Protein AF-A0A6B3CLB0-F1 (afdb_monomer_lite)

pLDDT: mean 95.97, std 2.05, range [86.12, 98.19]

Radius of gyration: 18.57 Å; chains: 1; bounding box: 40×28×48 Å

Structure (mmCIF, N/CA/C/O backbone):
data_AF-A0A6B3CLB0-F1
#
_entry.id   AF-A0A6B3CLB0-F1
#
loop_
_atom_site.group_PDB
_atom_site.id
_atom_site.type_symbol
_atom_site.label_atom_id
_atom_site.label_alt_id
_atom_site.label_comp_id
_atom_site.label_asym_id
_atom_site.label_entity_id
_atom_site.label_seq_id
_atom_site.pdbx_PDB_ins_code
_atom_site.Cartn_x
_atom_site.Cartn_y
_atom_site.Cartn_z
_atom_site.occupancy
_atom_site.B_iso_or_equiv
_atom_site.auth_seq_id
_atom_site.auth_comp_id
_atom_site.auth_asym_id
_atom_site.auth_atom_id
_atom_site.pdbx_PDB_model_num
ATOM 1 N N . ASN A 1 1 ? 1.582 14.694 11.820 1.00 87.69 1 ASN A N 1
ATOM 2 C CA . ASN A 1 1 ? 2.341 13.788 12.710 1.00 87.69 1 ASN A CA 1
ATOM 3 C C . ASN A 1 1 ? 1.543 13.634 14.001 1.00 87.69 1 ASN A C 1
ATOM 5 O O . ASN A 1 1 ? 1.466 14.599 14.743 1.00 87.69 1 ASN A O 1
ATOM 9 N N . HIS A 1 2 ? 0.868 12.497 14.212 1.00 91.69 2 HIS A N 1
ATOM 10 C CA . HIS A 1 2 ? -0.134 12.333 15.284 1.00 91.69 2 HIS A CA 1
ATOM 11 C C . HIS A 1 2 ? 0.360 11.561 16.522 1.00 91.69 2 HIS A C 1
ATOM 13 O O . HIS A 1 2 ? -0.367 11.507 17.507 1.00 91.69 2 HIS A O 1
ATOM 19 N N . ALA A 1 3 ? 1.554 10.950 16.486 1.00 95.31 3 ALA A N 1
ATOM 20 C CA . ALA A 1 3 ? 2.116 10.159 17.596 1.00 95.31 3 ALA A CA 1
ATOM 21 C C . ALA A 1 3 ? 1.131 9.144 18.237 1.00 95.31 3 ALA A C 1
ATOM 23 O O . ALA A 1 3 ? 1.116 8.956 19.460 1.00 95.31 3 ALA A O 1
ATOM 24 N N . PHE A 1 4 ? 0.277 8.532 17.405 1.00 96.00 4 PHE A N 1
ATOM 25 C CA . PHE A 1 4 ? -0.859 7.716 17.841 1.00 96.00 4 PHE A CA 1
ATOM 26 C C . PHE A 1 4 ? -0.468 6.273 18.187 1.00 96.00 4 PHE A C 1
ATOM 28 O O . PHE A 1 4 ? -0.872 5.775 19.231 1.00 96.00 4 PHE A O 1
ATOM 35 N N . VAL A 1 5 ? 0.349 5.616 17.358 1.00 96.50 5 VAL A N 1
ATOM 36 C CA . VAL A 1 5 ? 0.898 4.279 17.647 1.00 96.50 5 VAL A CA 1
ATOM 37 C C . VAL A 1 5 ? 2.130 4.432 18.539 1.00 96.50 5 VAL A C 1
ATOM 39 O O . VAL A 1 5 ? 3.026 5.213 18.215 1.00 96.50 5 VAL A O 1
ATOM 42 N N . ARG A 1 6 ? 2.172 3.714 19.665 1.00 95.75 6 ARG A N 1
ATOM 43 C CA . ARG A 1 6 ? 3.237 3.791 20.679 1.00 95.75 6 ARG A CA 1
ATOM 44 C C . ARG A 1 6 ? 3.661 2.389 21.136 1.00 95.75 6 ARG A C 1
ATOM 46 O O . ARG A 1 6 ? 2.875 1.450 21.008 1.00 95.75 6 ARG A O 1
ATOM 53 N N . PRO A 1 7 ? 4.867 2.216 21.711 1.00 96.62 7 PRO A N 1
ATOM 54 C CA . PRO A 1 7 ? 5.200 0.981 22.416 1.00 96.62 7 PRO A CA 1
ATOM 55 C C . PRO A 1 7 ? 4.136 0.682 23.482 1.00 96.62 7 PRO A C 1
ATOM 57 O O . PRO A 1 7 ? 3.854 1.531 24.324 1.00 96.62 7 PRO A O 1
ATOM 60 N N . GLY A 1 8 ? 3.515 -0.495 23.404 1.00 95.62 8 GLY A N 1
ATOM 61 C CA . GLY A 1 8 ? 2.395 -0.884 24.269 1.00 95.62 8 GLY A CA 1
ATOM 62 C C . GLY A 1 8 ? 0.993 -0.672 23.679 1.00 95.62 8 GLY A C 1
ATOM 63 O O . GLY A 1 8 ? 0.029 -1.094 24.308 1.00 95.62 8 GLY A O 1
ATOM 64 N N . GLY A 1 9 ? 0.852 -0.081 22.483 1.00 95.94 9 GLY A N 1
ATOM 65 C CA . GLY A 1 9 ? -0.426 -0.013 21.764 1.00 95.94 9 GLY A CA 1
ATOM 66 C C . GLY A 1 9 ? -0.731 1.357 21.156 1.00 95.94 9 GLY A C 1
ATOM 67 O O . GLY A 1 9 ? 0.052 1.900 20.375 1.00 95.94 9 GLY A O 1
ATOM 68 N N . LEU A 1 10 ? -1.905 1.900 21.475 1.00 96.12 10 LEU A N 1
ATOM 69 C CA . LEU A 1 10 ? -2.393 3.180 20.957 1.00 96.12 10 LEU A CA 1
ATOM 70 C C . LEU A 1 10 ? -2.412 4.242 22.061 1.00 96.12 10 LEU A C 1
ATOM 72 O O . LEU A 1 10 ? -2.593 3.933 23.235 1.00 96.12 10 LEU A O 1
ATOM 76 N N . ALA A 1 11 ? -2.228 5.505 21.682 1.00 97.12 11 ALA A N 1
ATOM 77 C CA . ALA A 1 11 ? -2.197 6.632 22.613 1.00 97.12 11 ALA A CA 1
ATOM 78 C C . ALA A 1 11 ? -3.565 6.941 23.246 1.00 97.12 11 ALA A C 1
ATOM 80 O O . ALA A 1 11 ? -3.617 7.469 24.353 1.00 97.12 11 ALA A O 1
ATOM 81 N N . GLN A 1 12 ? -4.648 6.670 22.519 1.00 96.00 12 GLN A N 1
ATOM 82 C CA . GLN A 1 12 ? -6.033 6.905 22.927 1.00 96.00 12 GLN A CA 1
ATOM 83 C C . GLN A 1 12 ? -6.970 6.041 22.075 1.00 96.00 12 GLN A C 1
ATOM 85 O O . GLN A 1 12 ? -6.563 5.534 21.027 1.00 96.00 12 GLN A O 1
ATOM 90 N N . ASP A 1 13 ? -8.215 5.899 22.517 1.00 96.56 13 ASP A N 1
ATOM 91 C CA . ASP A 1 13 ? -9.257 5.212 21.754 1.00 96.56 13 ASP A CA 1
ATOM 92 C C . ASP A 1 13 ? -9.805 6.091 20.611 1.00 96.56 13 ASP A C 1
ATOM 94 O O . ASP A 1 13 ?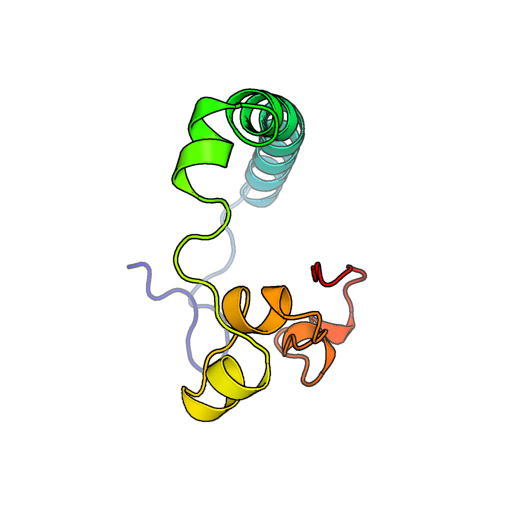 -9.534 7.295 20.525 1.00 96.56 13 ASP A O 1
ATOM 98 N N . LEU A 1 14 ? -10.578 5.484 19.714 1.00 95.62 14 LEU A N 1
ATOM 99 C CA . LEU A 1 14 ? -11.307 6.185 18.668 1.00 95.62 14 LEU A CA 1
ATOM 100 C C . LEU A 1 14 ? -12.401 7.080 19.276 1.00 95.62 14 LEU A C 1
ATOM 102 O O . LEU A 1 14 ? -13.114 6.656 20.187 1.00 95.62 14 LEU A O 1
ATOM 106 N N . PRO A 1 15 ? -12.600 8.306 18.757 1.00 95.88 15 PRO A N 1
ATOM 107 C CA . PRO A 1 15 ? -13.691 9.148 19.221 1.00 95.88 15 PRO A CA 1
ATOM 108 C C . PRO A 1 15 ? -15.057 8.557 18.820 1.00 95.88 15 PRO A C 1
ATOM 110 O O . PRO A 1 15 ? -15.157 7.838 17.815 1.00 95.88 15 PRO A O 1
ATOM 113 N N . PRO A 1 16 ? -16.136 8.891 19.552 1.00 97.38 16 PRO A N 1
ATOM 114 C CA . PRO A 1 16 ? -17.484 8.455 19.202 1.00 97.38 16 PRO A CA 1
ATOM 115 C C . PRO A 1 16 ? -17.844 8.812 17.751 1.00 97.38 16 PRO A C 1
ATOM 117 O O . PRO A 1 16 ? -17.609 9.929 17.295 1.00 97.38 16 PRO A O 1
ATOM 120 N N . GLY A 1 17 ? -18.405 7.850 17.012 1.00 97.44 17 GLY A N 1
ATOM 121 C CA . GLY A 1 17 ? -18.805 8.021 15.608 1.00 97.44 17 GLY A CA 1
ATOM 122 C C . GLY A 1 17 ? -17.678 7.886 14.571 1.00 97.44 17 GLY A C 1
ATOM 123 O O . GLY A 1 17 ? -17.961 7.898 13.373 1.00 97.44 17 GLY A O 1
ATOM 124 N N . ALA A 1 18 ? -16.416 7.700 14.979 1.00 97.00 18 ALA A N 1
ATOM 125 C CA . ALA A 1 18 ? -15.296 7.555 14.041 1.00 97.00 18 ALA A CA 1
ATOM 126 C C . ALA A 1 18 ? -15.471 6.368 13.082 1.00 97.00 18 ALA A C 1
ATOM 128 O O . ALA A 1 18 ? -15.213 6.484 11.886 1.00 97.00 18 ALA A O 1
ATOM 129 N N . VAL A 1 19 ? -15.946 5.230 13.594 1.00 97.62 19 VAL A N 1
ATOM 130 C CA . VAL A 1 19 ? -16.146 4.014 12.792 1.00 97.62 19 VAL A CA 1
ATOM 131 C C . VAL A 1 19 ? -17.189 4.241 11.696 1.00 97.62 19 VAL A C 1
ATOM 133 O O . VAL A 1 19 ? -16.999 3.793 10.565 1.00 97.62 19 VAL A O 1
ATOM 136 N N . ASP A 1 20 ? -18.261 4.976 11.987 1.00 97.88 20 ASP A N 1
A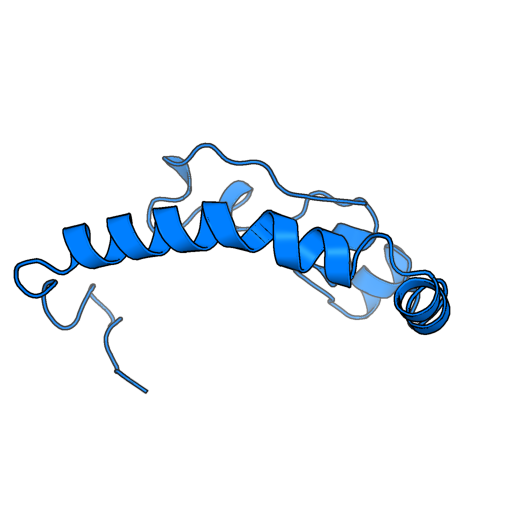TOM 137 C CA . ASP A 1 20 ? -19.298 5.270 10.996 1.00 97.88 20 ASP A CA 1
ATOM 138 C C . ASP A 1 20 ? -18.774 6.201 9.902 1.00 97.88 20 ASP A C 1
ATOM 140 O O . ASP A 1 20 ? -18.993 5.948 8.717 1.00 97.88 20 ASP A O 1
ATOM 144 N N . GLN A 1 21 ? -17.966 7.198 10.267 1.00 97.69 21 GLN A N 1
ATOM 145 C CA . GLN A 1 21 ? -17.279 8.046 9.289 1.00 97.69 21 GLN A CA 1
ATOM 146 C C . GLN A 1 21 ? -16.319 7.242 8.399 1.00 97.69 21 GLN A C 1
ATOM 148 O O . GLN A 1 21 ? -16.288 7.448 7.184 1.00 97.69 21 GLN A O 1
ATOM 153 N N . MET A 1 22 ? -15.569 6.291 8.967 1.00 97.81 22 MET A N 1
ATOM 154 C CA . MET A 1 22 ? -14.697 5.401 8.190 1.00 97.81 22 MET A CA 1
ATOM 155 C C . MET A 1 22 ? -15.502 4.525 7.222 1.00 97.81 22 MET A C 1
ATOM 157 O O . MET A 1 22 ? -15.101 4.358 6.070 1.00 97.81 22 MET A O 1
ATOM 161 N N . ARG A 1 23 ? -16.657 3.997 7.647 1.00 98.00 23 ARG A N 1
ATOM 162 C CA . ARG A 1 23 ? -17.547 3.214 6.773 1.00 98.00 23 ARG A CA 1
ATOM 163 C C . ARG A 1 23 ? -18.056 4.044 5.597 1.00 98.00 23 ARG A C 1
ATOM 165 O O . ARG A 1 23 ? -18.020 3.563 4.463 1.00 98.00 23 ARG A O 1
ATOM 172 N N . GLU A 1 24 ? -18.474 5.285 5.835 1.00 98.19 24 GLU A N 1
ATOM 173 C CA . GLU A 1 24 ? -18.905 6.190 4.762 1.00 98.19 24 GLU A CA 1
ATOM 174 C C . GLU A 1 24 ? -17.758 6.548 3.810 1.00 98.19 24 GLU A C 1
ATOM 176 O O . GLU A 1 24 ? -17.940 6.554 2.588 1.00 98.19 24 GLU A O 1
ATOM 181 N N . LEU A 1 25 ? -16.545 6.749 4.334 1.00 97.81 25 LEU A N 1
ATOM 182 C CA . LEU A 1 25 ? -15.358 6.955 3.507 1.00 97.81 25 LEU A CA 1
ATOM 183 C C . LEU A 1 25 ? -15.091 5.750 2.597 1.00 97.81 25 LEU A C 1
ATOM 185 O O . LEU A 1 25 ? -14.878 5.930 1.399 1.00 97.81 25 LEU A O 1
ATOM 189 N N . VAL A 1 26 ? -15.144 4.524 3.127 1.00 97.69 26 VAL A N 1
ATOM 190 C CA . VAL A 1 26 ? -14.937 3.304 2.328 1.00 97.69 26 VAL A CA 1
ATOM 191 C C . VAL A 1 26 ? -15.984 3.192 1.217 1.00 97.69 26 VAL A C 1
ATOM 193 O O . VAL A 1 26 ? -15.627 2.886 0.078 1.00 97.69 26 VAL A O 1
ATOM 196 N N . LYS A 1 27 ? -17.262 3.486 1.500 1.00 97.94 27 LYS A N 1
ATOM 197 C CA . LYS A 1 27 ? -18.322 3.514 0.474 1.00 97.94 27 LYS A CA 1
ATOM 198 C C . LYS A 1 27 ? -18.013 4.534 -0.624 1.00 97.94 27 LYS A C 1
ATOM 200 O O . LYS A 1 27 ? -18.102 4.206 -1.808 1.00 97.94 27 LYS A O 1
ATOM 205 N N . LYS A 1 28 ? -17.602 5.747 -0.244 1.00 97.62 28 LYS A N 1
ATOM 206 C CA . LYS A 1 28 ? -17.227 6.807 -1.189 1.00 97.62 28 LYS A CA 1
ATOM 207 C C . LYS A 1 28 ? -16.027 6.405 -2.048 1.00 97.62 28 LYS A C 1
ATOM 209 O O . LYS A 1 28 ? -16.069 6.576 -3.261 1.00 97.62 28 LYS A O 1
ATOM 214 N N . MET A 1 29 ? -14.993 5.817 -1.451 1.00 97.19 29 MET A N 1
ATOM 215 C CA . MET A 1 29 ? -13.821 5.340 -2.189 1.00 97.19 29 MET A CA 1
ATOM 216 C C . MET A 1 29 ? -14.194 4.246 -3.190 1.00 97.19 29 MET A C 1
ATOM 218 O O . MET A 1 29 ? -13.802 4.335 -4.348 1.00 97.19 29 MET A O 1
ATOM 222 N N . LYS A 1 30 ? -15.022 3.267 -2.799 1.00 96.50 30 LYS A N 1
ATOM 223 C CA . LYS A 1 30 ? -15.515 2.225 -3.719 1.00 96.50 30 LYS A CA 1
ATOM 224 C C . LYS A 1 30 ? -16.292 2.802 -4.904 1.00 96.50 30 LYS A C 1
ATOM 226 O O . LYS A 1 30 ? -16.161 2.296 -6.012 1.00 96.50 30 LYS A O 1
ATOM 231 N N . LYS A 1 31 ? -17.069 3.868 -4.684 1.00 96.88 31 LYS A N 1
ATOM 232 C CA . LYS A 1 31 ? -17.778 4.582 -5.755 1.00 96.88 31 LYS A CA 1
ATOM 233 C C . LYS A 1 31 ? -16.823 5.325 -6.696 1.00 96.88 31 LYS A C 1
ATOM 235 O O . LYS A 1 31 ? -17.069 5.346 -7.897 1.00 96.88 31 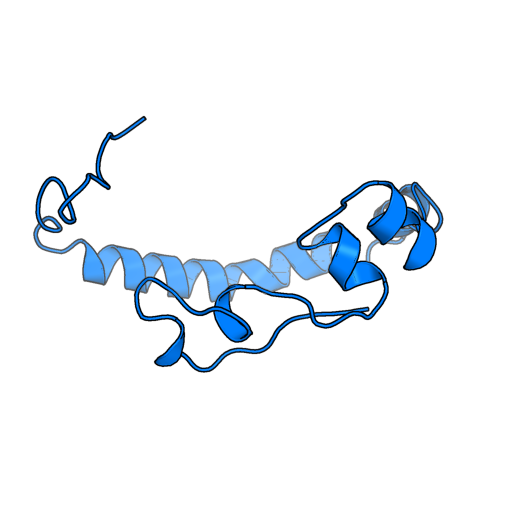LYS A O 1
ATOM 240 N N . ASN A 1 32 ? -15.763 5.927 -6.160 1.00 96.25 32 ASN A N 1
ATOM 241 C CA . ASN A 1 32 ? -14.872 6.812 -6.913 1.00 96.25 32 ASN A CA 1
ATOM 242 C C . ASN A 1 32 ? -13.719 6.075 -7.617 1.00 96.25 32 ASN A C 1
ATOM 244 O O . ASN A 1 32 ? -13.249 6.532 -8.653 1.00 96.25 32 ASN A O 1
ATOM 248 N N . LEU A 1 33 ? -13.261 4.932 -7.094 1.00 96.31 33 LEU A N 1
ATOM 249 C CA . LEU A 1 33 ? -12.152 4.164 -7.678 1.00 96.31 33 LEU A CA 1
ATOM 250 C C . LEU A 1 33 ? -12.334 3.838 -9.177 1.00 96.31 33 LEU A C 1
ATOM 252 O O . LEU A 1 33 ? -11.376 4.036 -9.923 1.00 96.31 33 LEU A O 1
ATOM 256 N N . PRO A 1 34 ? -13.525 3.425 -9.663 1.00 95.88 34 PRO A N 1
ATOM 257 C CA . PRO A 1 34 ? -13.742 3.191 -11.093 1.00 95.88 34 PRO A CA 1
ATOM 258 C C . PRO A 1 34 ? -13.571 4.440 -11.967 1.00 95.88 34 PRO A C 1
ATOM 260 O O . PRO A 1 34 ? -13.255 4.331 -13.148 1.00 95.88 34 PRO A O 1
ATOM 263 N N . GLU A 1 35 ? -13.804 5.634 -11.421 1.00 94.69 35 GLU A N 1
ATOM 264 C CA . GLU A 1 35 ? -13.585 6.890 -12.143 1.00 94.69 35 GLU A CA 1
ATOM 265 C C . GLU A 1 35 ? -12.088 7.164 -12.322 1.00 94.69 35 GLU A C 1
ATOM 267 O O . GLU A 1 35 ? -11.651 7.519 -13.416 1.00 94.69 35 GLU A O 1
ATOM 272 N N . TYR A 1 36 ? -11.286 6.920 -11.282 1.00 94.12 36 TYR A N 1
ATOM 273 C CA . TYR A 1 36 ? -9.829 7.028 -11.369 1.00 94.12 36 TYR A CA 1
ATOM 274 C C . TYR A 1 36 ? -9.238 5.999 -12.337 1.00 94.12 36 TYR A C 1
ATOM 276 O O . TYR A 1 36 ? -8.377 6.344 -13.143 1.00 94.12 36 TYR A O 1
ATOM 284 N N . ASP A 1 37 ? -9.738 4.764 -12.315 1.00 93.81 37 ASP A N 1
ATOM 285 C CA . ASP A 1 37 ? -9.323 3.719 -13.255 1.00 93.81 37 ASP A CA 1
ATOM 286 C C . ASP A 1 37 ? -9.568 4.131 -14.718 1.00 93.81 37 ASP A C 1
ATOM 288 O O . ASP A 1 37 ? -8.663 4.060 -15.552 1.00 93.81 37 ASP A O 1
ATOM 292 N N . LYS A 1 38 ? -10.752 4.687 -15.012 1.00 92.19 38 LYS A N 1
ATOM 293 C CA . LYS A 1 38 ? -11.081 5.229 -16.342 1.00 92.19 38 LYS A CA 1
ATOM 294 C C . LYS A 1 38 ? -10.152 6.360 -16.775 1.00 92.19 38 LYS A C 1
ATOM 296 O O . LYS A 1 38 ? -9.858 6.476 -17.963 1.00 92.19 38 LYS A O 1
ATOM 301 N N . LEU A 1 39 ? -9.704 7.196 -15.839 1.00 93.00 39 LEU A N 1
ATOM 302 C CA . LEU A 1 39 ? -8.832 8.327 -16.144 1.00 93.00 39 LEU A CA 1
ATOM 303 C C . LEU A 1 39 ? -7.404 7.888 -16.515 1.00 93.00 39 LEU A C 1
ATOM 305 O O . LEU A 1 39 ? -6.775 8.527 -17.364 1.00 93.00 39 LEU A O 1
ATOM 309 N N . PHE A 1 40 ? -6.902 6.809 -15.903 1.00 93.50 40 PHE A N 1
ATOM 310 C CA . PHE A 1 40 ? -5.494 6.406 -15.996 1.00 93.50 40 PHE A CA 1
ATOM 311 C C . PHE A 1 40 ? -5.263 5.087 -16.741 1.00 93.50 40 PHE A C 1
ATOM 313 O O . PHE A 1 40 ? -4.551 5.075 -17.744 1.00 93.50 40 PHE A O 1
ATOM 320 N N . THR A 1 41 ? -5.854 3.980 -16.290 1.00 90.06 41 THR A N 1
ATOM 321 C CA . THR A 1 41 ? -5.476 2.614 -16.699 1.00 90.06 41 THR A CA 1
ATOM 322 C C . THR A 1 41 ? -5.661 2.367 -18.196 1.00 90.06 41 THR A C 1
ATOM 324 O O . THR A 1 41 ? -4.852 1.684 -18.822 1.00 90.06 41 THR A O 1
ATOM 327 N N . GLY A 1 42 ? -6.704 2.944 -18.800 1.00 88.56 42 GLY A N 1
ATOM 328 C CA . GLY A 1 42 ? -6.988 2.842 -20.236 1.00 88.56 42 GLY A CA 1
ATOM 329 C C . GLY A 1 42 ? -6.388 3.958 -21.096 1.00 88.56 42 GLY A C 1
ATOM 330 O O . GLY A 1 42 ? -6.449 3.874 -22.321 1.00 88.56 42 GLY A O 1
ATOM 331 N N . ASN A 1 43 ? -5.822 5.002 -20.488 1.00 95.44 43 ASN A N 1
ATOM 332 C CA . ASN A 1 43 ? -5.434 6.222 -21.188 1.00 95.44 43 ASN A CA 1
ATOM 333 C C . ASN A 1 43 ? -4.135 6.017 -22.001 1.00 95.44 43 ASN A C 1
ATOM 335 O O . ASN A 1 43 ? -3.086 5.752 -21.407 1.00 95.44 43 ASN A O 1
ATOM 339 N N . PRO A 1 44 ? -4.152 6.185 -23.340 1.00 95.56 44 PRO A N 1
ATOM 340 C CA . PRO A 1 44 ? -2.973 5.971 -24.180 1.00 95.56 44 PRO A CA 1
ATOM 341 C C . PRO A 1 44 ? -1.800 6.894 -23.844 1.00 95.56 44 PRO A C 1
ATOM 343 O O . PRO A 1 44 ? -0.654 6.460 -23.887 1.00 95.56 44 PRO A O 1
ATOM 346 N N . ILE A 1 45 ? -2.076 8.148 -23.468 1.00 95.94 45 ILE A N 1
ATOM 347 C CA . ILE A 1 45 ? -1.038 9.109 -23.074 1.00 95.94 45 ILE A CA 1
ATOM 348 C C . ILE A 1 45 ? -0.375 8.631 -21.786 1.00 95.94 45 ILE A C 1
ATOM 350 O O . ILE A 1 45 ? 0.843 8.678 -21.666 1.00 95.94 45 ILE A O 1
ATOM 354 N N . PHE A 1 46 ? -1.162 8.137 -20.830 1.00 96.31 46 PHE A N 1
ATOM 355 C CA . PHE A 1 46 ? -0.630 7.626 -19.571 1.00 96.31 46 PHE A CA 1
ATOM 356 C C . PHE A 1 46 ? 0.239 6.382 -19.793 1.00 96.31 46 PHE A C 1
ATOM 358 O O . PHE A 1 46 ? 1.370 6.333 -19.313 1.00 96.31 46 PHE A O 1
ATOM 365 N N . LYS A 1 47 ? -0.236 5.424 -20.601 1.00 95.19 47 LYS A N 1
ATOM 366 C CA . LYS A 1 47 ? 0.538 4.226 -20.965 1.00 95.19 47 LYS A CA 1
ATOM 367 C C . LYS A 1 47 ? 1.835 4.574 -21.686 1.00 95.19 47 LYS A C 1
ATOM 369 O O . LYS A 1 47 ? 2.888 4.110 -21.270 1.00 95.19 47 LYS A O 1
ATOM 374 N N . ALA A 1 48 ? 1.783 5.455 -22.685 1.00 96.44 48 ALA A N 1
ATOM 375 C CA . ALA A 1 48 ? 2.962 5.881 -23.442 1.00 96.44 48 ALA A CA 1
ATOM 376 C C . ALA A 1 48 ? 4.042 6.553 -22.574 1.00 96.44 48 ALA A C 1
ATOM 378 O O . ALA A 1 48 ? 5.192 6.654 -22.989 1.00 96.44 48 ALA A O 1
ATOM 379 N N . ARG A 1 49 ? 3.682 7.044 -21.382 1.00 96.19 49 ARG A N 1
ATOM 380 C CA . ARG A 1 49 ? 4.605 7.715 -20.458 1.00 96.19 49 ARG A CA 1
ATOM 381 C C . ARG A 1 49 ? 5.208 6.793 -19.402 1.00 96.19 49 ARG A C 1
ATOM 383 O O . ARG A 1 49 ? 6.165 7.215 -18.758 1.00 96.19 49 ARG A O 1
ATOM 390 N N . LEU A 1 50 ? 4.646 5.603 -19.197 1.00 95.12 50 LEU A N 1
ATOM 391 C CA . LEU A 1 50 ? 5.021 4.705 -18.100 1.00 95.12 50 LEU A CA 1
ATOM 392 C C . LEU A 1 50 ? 5.424 3.306 -18.563 1.00 95.12 50 LEU A C 1
ATOM 394 O O . LEU A 1 50 ? 6.224 2.661 -17.892 1.00 95.12 50 LEU A O 1
ATOM 398 N N . GLN A 1 51 ? 4.878 2.825 -19.680 1.00 94.12 51 GLN A N 1
ATOM 399 C CA . GLN A 1 51 ? 5.261 1.535 -20.236 1.00 94.12 51 GLN A CA 1
ATOM 400 C C . GLN A 1 51 ? 6.715 1.592 -20.721 1.00 94.12 51 GLN A C 1
ATOM 402 O O . GLN A 1 51 ? 7.126 2.574 -21.333 1.00 94.12 51 GLN A O 1
ATOM 407 N N . ASP A 1 52 ? 7.483 0.545 -20.411 1.00 94.62 52 ASP A N 1
ATOM 408 C CA . ASP A 1 52 ? 8.909 0.405 -20.738 1.00 94.62 52 ASP A CA 1
ATOM 409 C C . ASP A 1 52 ? 9.827 1.483 -20.121 1.00 94.62 52 ASP A C 1
ATOM 411 O O . ASP A 1 52 ? 10.967 1.672 -20.546 1.00 94.62 52 ASP A O 1
ATOM 415 N N . VAL A 1 53 ? 9.366 2.170 -19.067 1.00 96.38 53 VAL A N 1
ATOM 416 C CA . VAL A 1 53 ? 10.149 3.159 -18.310 1.00 96.38 53 VAL A CA 1
ATOM 417 C C . VAL A 1 53 ? 10.493 2.612 -16.926 1.00 96.38 53 VAL A C 1
ATOM 419 O O . VAL A 1 53 ? 9.614 2.187 -16.183 1.00 96.38 53 VAL A O 1
ATOM 422 N N . GLY A 1 54 ? 11.775 2.663 -16.545 1.00 93.81 54 GLY A N 1
ATOM 423 C CA . GLY A 1 54 ? 12.221 2.240 -15.209 1.00 93.81 54 GLY A CA 1
ATOM 424 C C . GLY A 1 54 ? 12.084 0.735 -14.955 1.00 93.81 54 GLY A C 1
ATOM 425 O O . GLY A 1 54 ? 11.867 0.328 -13.816 1.00 93.81 54 GLY A O 1
ATOM 426 N N . TYR A 1 55 ? 12.182 -0.076 -16.013 1.00 95.38 55 TYR A N 1
ATOM 427 C CA . TYR A 1 55 ? 12.101 -1.531 -15.926 1.00 95.38 55 TYR A CA 1
ATOM 428 C C . TYR A 1 55 ? 13.211 -2.108 -15.035 1.00 95.38 55 TYR A C 1
ATOM 430 O O . TYR A 1 55 ? 14.388 -1.775 -15.194 1.00 95.38 55 TYR A O 1
ATOM 438 N N . LEU A 1 56 ? 12.821 -3.008 -14.134 1.00 95.62 56 LEU A N 1
ATOM 439 C CA . LEU A 1 56 ? 13.709 -3.829 -13.321 1.00 95.62 56 LEU A CA 1
ATOM 440 C C . LEU A 1 56 ? 13.205 -5.270 -13.359 1.00 95.62 56 LEU A C 1
ATOM 442 O O . LEU A 1 56 ? 12.013 -5.523 -13.177 1.00 95.62 56 LEU A O 1
ATOM 446 N N . ASP A 1 57 ? 14.119 -6.206 -13.586 1.00 96.44 57 ASP A N 1
ATOM 447 C CA . ASP A 1 57 ? 13.853 -7.632 -13.472 1.00 96.44 57 ASP A CA 1
ATOM 448 C C . ASP A 1 57 ? 14.001 -8.104 -12.015 1.00 96.44 57 ASP A C 1
ATOM 450 O O . ASP A 1 57 ? 14.453 -7.369 -11.131 1.00 96.44 57 ASP A O 1
ATOM 454 N N . LEU A 1 58 ? 13.619 -9.356 -11.742 1.00 97.44 58 LEU A N 1
ATOM 455 C CA . LEU A 1 58 ? 13.697 -9.920 -10.391 1.00 97.44 58 LEU A CA 1
ATOM 456 C C . LEU A 1 58 ? 15.125 -9.860 -9.826 1.00 97.44 58 LEU A C 1
ATOM 458 O O . LEU A 1 58 ? 15.307 -9.503 -8.662 1.00 97.44 58 LEU A O 1
ATOM 462 N N . ALA A 1 59 ? 16.135 -10.179 -10.639 1.00 97.75 59 ALA A N 1
ATOM 463 C CA . ALA A 1 59 ? 17.530 -10.155 -10.210 1.00 97.75 59 ALA A CA 1
ATOM 464 C C . ALA A 1 59 ? 17.988 -8.732 -9.850 1.00 97.75 59 ALA A C 1
ATOM 466 O O . ALA A 1 59 ? 18.588 -8.538 -8.791 1.00 97.75 59 ALA A O 1
ATOM 467 N N . GLY A 1 60 ? 17.647 -7.735 -10.672 1.00 97.38 60 GLY A N 1
ATOM 468 C CA . GLY A 1 60 ? 17.915 -6.327 -10.400 1.00 97.38 60 GLY A CA 1
ATOM 469 C C . GLY A 1 60 ? 17.230 -5.838 -9.125 1.00 97.38 60 GLY A C 1
ATOM 470 O O . GLY A 1 60 ? 17.873 -5.207 -8.285 1.00 97.38 60 GLY A O 1
ATOM 471 N N . CYS A 1 61 ? 15.956 -6.188 -8.919 1.00 97.62 61 CYS A N 1
ATOM 472 C CA . CYS A 1 61 ? 15.245 -5.864 -7.681 1.00 97.62 61 CYS A CA 1
ATOM 473 C C . CYS A 1 61 ? 15.922 -6.470 -6.446 1.00 97.62 61 CYS A C 1
ATOM 475 O O . CYS A 1 61 ? 16.101 -5.770 -5.451 1.00 97.62 61 CYS A O 1
ATOM 477 N N . MET A 1 62 ? 16.332 -7.740 -6.510 1.00 96.62 62 MET A N 1
ATOM 478 C CA . MET A 1 62 ? 17.018 -8.407 -5.399 1.00 96.62 62 MET A CA 1
ATOM 479 C C . MET A 1 62 ? 18.384 -7.780 -5.106 1.00 96.62 62 MET A C 1
ATOM 481 O O . MET A 1 62 ? 18.697 -7.515 -3.947 1.00 96.62 62 MET A O 1
ATOM 485 N N . ALA A 1 63 ? 19.178 -7.489 -6.140 1.00 97.75 63 ALA A N 1
ATOM 486 C CA . ALA A 1 63 ? 20.500 -6.881 -5.989 1.00 97.75 63 ALA A CA 1
ATOM 487 C C . ALA A 1 63 ? 20.440 -5.476 -5.363 1.00 97.75 63 ALA A C 1
ATOM 489 O O . ALA A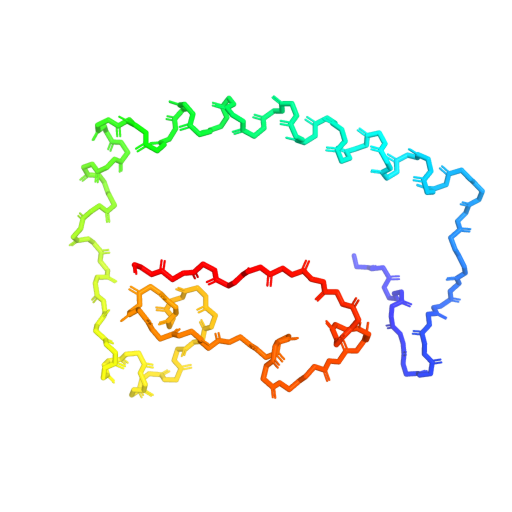 1 63 ? 21.329 -5.100 -4.602 1.00 97.75 63 ALA A O 1
ATOM 490 N N . LEU A 1 64 ? 19.380 -4.714 -5.653 1.00 97.56 64 LEU A N 1
ATOM 491 C CA . LEU A 1 64 ? 19.149 -3.377 -5.096 1.00 97.56 64 LEU A CA 1
ATOM 492 C C . LEU A 1 64 ? 18.437 -3.395 -3.733 1.00 97.56 64 LEU A C 1
ATOM 494 O O . LEU A 1 64 ? 18.242 -2.336 -3.138 1.00 97.56 64 LEU A O 1
ATOM 498 N N . GLY A 1 65 ? 18.011 -4.564 -3.244 1.00 96.81 65 GLY A N 1
ATOM 499 C CA . GLY A 1 65 ? 17.196 -4.669 -2.032 1.00 96.81 65 GLY A CA 1
ATOM 500 C C . GLY A 1 65 ? 15.817 -4.013 -2.172 1.00 96.81 65 GLY A C 1
ATOM 501 O O . GLY A 1 65 ? 15.271 -3.497 -1.196 1.00 96.81 65 GLY A O 1
ATOM 502 N N . ALA 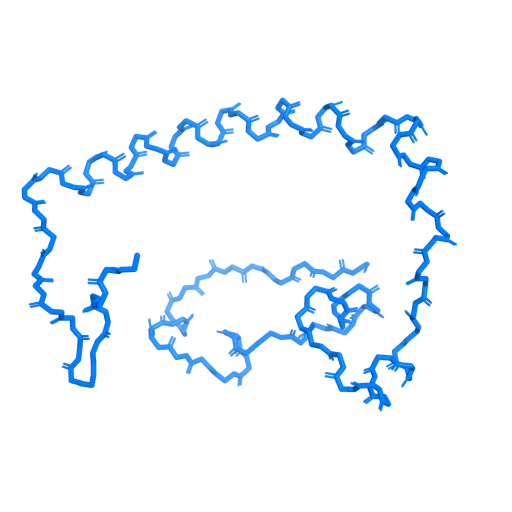A 1 66 ? 15.253 -3.990 -3.384 1.00 97.19 66 ALA A N 1
ATOM 503 C CA . ALA A 1 66 ? 13.925 -3.444 -3.635 1.00 97.19 66 ALA A CA 1
ATOM 504 C C . ALA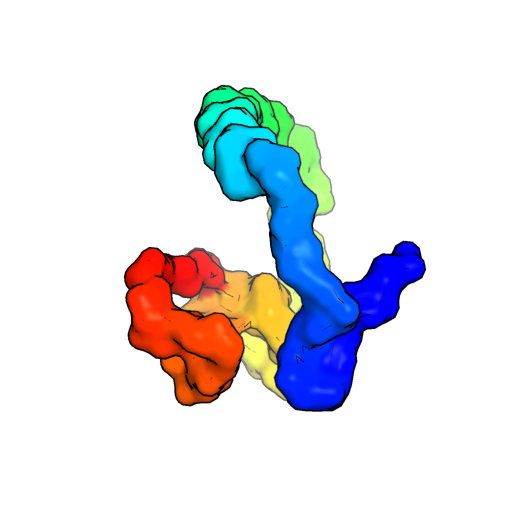 A 1 66 ? 12.842 -4.302 -2.962 1.00 97.19 66 ALA A C 1
ATOM 506 O O . ALA A 1 66 ? 12.909 -5.530 -2.943 1.00 97.19 66 ALA A O 1
ATOM 507 N N . THR A 1 67 ? 11.805 -3.655 -2.428 1.00 96.81 67 THR A N 1
ATOM 508 C CA . THR A 1 67 ? 10.703 -4.319 -1.714 1.00 96.81 67 THR A CA 1
ATOM 509 C C . THR A 1 67 ? 9.345 -3.757 -2.143 1.00 96.81 67 THR A C 1
ATOM 511 O O . THR A 1 67 ? 9.255 -2.794 -2.909 1.00 96.81 67 THR A O 1
ATOM 514 N N . GLY A 1 68 ? 8.254 -4.367 -1.668 1.00 96.69 68 GLY A N 1
ATOM 515 C CA . GLY A 1 68 ? 6.902 -3.853 -1.889 1.00 96.69 68 GLY A CA 1
ATOM 516 C C . GLY A 1 68 ? 6.474 -3.896 -3.365 1.00 96.69 68 GLY A C 1
ATOM 517 O O . GLY A 1 68 ? 6.743 -4.892 -4.036 1.00 96.69 68 GLY A O 1
ATOM 518 N N . PRO A 1 69 ? 5.787 -2.857 -3.887 1.00 96.75 69 PRO A N 1
ATOM 519 C CA . PRO A 1 69 ? 5.263 -2.853 -5.256 1.00 96.75 69 PRO A CA 1
ATOM 520 C C . PRO A 1 69 ? 6.315 -3.087 -6.346 1.00 96.75 69 PRO A C 1
ATOM 522 O O . PRO A 1 69 ? 6.007 -3.761 -7.319 1.00 96.75 69 PRO A O 1
ATOM 525 N N . ILE A 1 70 ? 7.544 -2.588 -6.162 1.00 96.81 70 ILE A N 1
ATOM 526 C CA . ILE A 1 70 ? 8.635 -2.744 -7.139 1.00 96.81 70 ILE A CA 1
ATOM 527 C C . ILE A 1 70 ? 9.053 -4.214 -7.251 1.00 96.81 70 ILE A C 1
ATOM 529 O O . ILE A 1 70 ? 9.194 -4.744 -8.344 1.00 96.81 70 ILE A O 1
ATOM 533 N N . LEU A 1 71 ? 9.212 -4.910 -6.123 1.00 97.38 71 LEU A N 1
ATOM 534 C CA . LEU A 1 71 ? 9.531 -6.338 -6.155 1.00 97.38 71 LEU A CA 1
ATOM 535 C C . LEU A 1 71 ? 8.349 -7.151 -6.699 1.00 97.38 71 LEU A C 1
ATOM 537 O O . LEU A 1 71 ? 8.536 -8.062 -7.500 1.00 97.38 71 LEU A O 1
ATOM 541 N N . ARG A 1 72 ? 7.118 -6.800 -6.314 1.00 97.69 72 ARG A N 1
ATOM 542 C CA . ARG A 1 72 ? 5.914 -7.506 -6.775 1.00 97.69 72 ARG A CA 1
ATOM 543 C C . ARG A 1 72 ? 5.619 -7.327 -8.262 1.00 97.69 72 ARG A C 1
ATOM 545 O O . ARG A 1 72 ? 5.033 -8.229 -8.856 1.00 97.69 72 ARG A O 1
ATOM 552 N N . SER A 1 73 ? 6.052 -6.227 -8.881 1.00 96.38 73 SER A N 1
ATOM 553 C CA . SER A 1 73 ? 5.928 -6.047 -10.333 1.00 96.38 73 SER A CA 1
ATOM 554 C C . SER A 1 73 ? 6.825 -6.989 -11.139 1.00 96.38 73 SER A C 1
ATOM 556 O O . SER A 1 73 ? 6.680 -7.065 -12.351 1.00 96.38 73 SER A O 1
ATOM 558 N N . THR A 1 74 ? 7.733 -7.728 -10.493 1.00 96.62 74 THR A N 1
ATOM 559 C CA . THR A 1 74 ? 8.530 -8.786 -11.141 1.00 96.62 74 THR A CA 1
ATOM 560 C C . THR A 1 74 ? 7.829 -10.152 -11.146 1.00 96.62 74 THR A C 1
ATOM 562 O O . THR A 1 74 ? 8.387 -11.125 -11.644 1.00 96.62 74 THR A O 1
ATOM 565 N N . GLY A 1 75 ? 6.623 -10.243 -10.569 1.00 95.69 75 GLY A N 1
ATOM 566 C CA . GLY A 1 75 ? 5.856 -11.486 -10.441 1.00 95.69 75 GLY A CA 1
ATOM 567 C C . GLY A 1 75 ? 6.093 -12.248 -9.131 1.00 95.69 75 GLY A C 1
ATOM 568 O O . GLY A 1 75 ? 5.381 -13.205 -8.846 1.00 95.69 75 GLY A O 1
ATOM 569 N N . LEU A 1 76 ? 7.051 -11.835 -8.291 1.00 95.25 76 LEU A N 1
ATOM 570 C CA . LEU A 1 76 ? 7.282 -12.475 -6.991 1.00 95.25 76 LEU A CA 1
ATOM 571 C C . LEU A 1 76 ? 6.205 -12.048 -5.965 1.00 95.25 76 LEU A C 1
ATOM 573 O O . LEU A 1 76 ? 6.152 -10.865 -5.612 1.00 95.25 76 LEU A O 1
ATOM 577 N N . PRO A 1 77 ? 5.398 -12.971 -5.397 1.00 95.06 77 PRO A N 1
ATOM 578 C CA . PRO A 1 77 ? 4.351 -12.646 -4.421 1.00 95.06 77 PRO A CA 1
ATOM 579 C C . PRO A 1 77 ? 4.921 -12.413 -3.010 1.00 95.06 77 PRO A C 1
ATOM 581 O O . PRO A 1 77 ? 4.582 -13.099 -2.047 1.00 95.06 77 PRO A O 1
ATOM 584 N N . HIS A 1 78 ? 5.812 -11.429 -2.875 1.00 95.69 78 HIS A N 1
ATOM 585 C CA . HIS A 1 78 ? 6.441 -11.072 -1.607 1.00 95.69 78 HIS A CA 1
ATOM 586 C C . HIS A 1 78 ? 5.672 -9.942 -0.898 1.00 95.69 78 HIS A C 1
ATOM 588 O O . HIS A 1 78 ? 5.699 -8.777 -1.311 1.00 95.69 78 HIS A O 1
ATOM 594 N N . ASP A 1 79 ? 4.982 -10.281 0.194 1.00 97.25 79 ASP A N 1
ATOM 595 C CA . ASP A 1 79 ? 4.326 -9.321 1.086 1.00 97.25 79 ASP A CA 1
ATOM 596 C C . ASP A 1 79 ? 4.377 -9.813 2.539 1.00 97.25 79 ASP A C 1
ATOM 598 O O . ASP A 1 79 ? 3.856 -10.882 2.865 1.00 97.25 79 ASP A O 1
ATOM 602 N N . LEU A 1 80 ? 4.992 -9.017 3.419 1.00 97.19 80 LEU A N 1
ATOM 603 C CA . LEU A 1 80 ? 5.178 -9.382 4.826 1.00 97.19 80 LEU A CA 1
ATOM 604 C C . LEU A 1 80 ? 3.852 -9.575 5.564 1.00 97.19 80 LEU A C 1
ATOM 606 O O . LEU A 1 80 ? 3.787 -10.395 6.467 1.00 97.19 80 LEU A O 1
ATOM 610 N N . ARG A 1 81 ? 2.767 -8.912 5.146 1.00 97.38 81 ARG A N 1
ATOM 611 C CA . ARG A 1 81 ? 1.449 -9.092 5.776 1.00 97.38 81 ARG A CA 1
ATOM 612 C C . ARG A 1 81 ? 0.900 -10.512 5.596 1.00 97.38 81 ARG A C 1
ATOM 614 O O . ARG A 1 81 ? 0.007 -10.898 6.339 1.00 97.38 81 ARG A O 1
ATOM 621 N N . LYS A 1 82 ? 1.419 -11.277 4.626 1.00 96.00 82 LYS A N 1
ATOM 622 C CA . LYS A 1 82 ? 1.100 -12.697 4.417 1.00 96.00 82 LYS A CA 1
ATOM 623 C C . LYS A 1 82 ? 2.209 -13.627 4.911 1.00 96.00 82 LYS A C 1
ATOM 625 O O . LYS A 1 82 ? 1.901 -14.637 5.531 1.00 96.00 82 LYS A O 1
ATOM 630 N N . THR A 1 83 ? 3.480 -13.321 4.640 1.00 95.94 83 THR A N 1
ATOM 631 C CA . THR A 1 83 ? 4.599 -14.232 4.958 1.00 95.94 83 THR A CA 1
ATOM 632 C C . THR A 1 83 ? 5.090 -14.133 6.402 1.00 95.94 83 THR A C 1
ATOM 634 O O . THR A 1 83 ? 5.572 -15.123 6.945 1.00 95.94 83 THR A O 1
ATOM 637 N N . GLN A 1 84 ? 4.988 -12.957 7.022 1.00 96.94 84 GLN A N 1
ATOM 638 C CA . GLN A 1 84 ? 5.395 -12.676 8.404 1.00 96.94 84 GLN A CA 1
ATOM 639 C C . GLN A 1 84 ? 4.365 -11.728 9.046 1.00 96.94 84 GLN A C 1
ATOM 641 O O . GLN A 1 84 ? 4.659 -10.547 9.262 1.00 96.94 84 GLN A O 1
ATOM 646 N N . PRO A 1 85 ? 3.125 -12.204 9.263 1.00 96.62 85 PRO A N 1
ATOM 647 C CA . PRO A 1 85 ? 2.013 -11.351 9.657 1.00 96.62 85 PRO A CA 1
ATOM 648 C C . PRO A 1 85 ? 2.258 -10.661 11.004 1.00 96.62 85 PRO A C 1
ATOM 650 O O . PRO A 1 85 ? 2.939 -11.170 11.893 1.00 96.62 85 PRO A O 1
ATOM 653 N N . TYR A 1 86 ? 1.686 -9.468 11.133 1.00 96.25 86 TYR A N 1
ATOM 654 C CA . TYR A 1 86 ? 1.779 -8.595 12.300 1.00 96.25 86 TYR A CA 1
ATOM 655 C C . TYR A 1 86 ? 0.451 -7.857 12.484 1.00 96.25 86 TYR A C 1
ATOM 657 O O . TYR A 1 86 ? -0.354 -7.799 11.559 1.00 96.25 86 TYR A O 1
ATOM 665 N N . CYS A 1 87 ? 0.211 -7.258 13.653 1.00 94.81 87 CYS A N 1
ATOM 666 C CA . CYS A 1 87 ? -0.978 -6.428 13.909 1.00 94.81 87 CYS A CA 1
ATOM 667 C C . CYS A 1 87 ? -2.327 -7.079 13.506 1.00 94.81 87 CYS A C 1
ATOM 669 O O . CYS A 1 87 ? -3.257 -6.364 13.131 1.00 94.81 87 CYS A O 1
ATOM 671 N N . GLY A 1 88 ? -2.438 -8.411 13.569 1.00 96.12 88 GLY A N 1
ATOM 672 C CA . GLY A 1 88 ? -3.656 -9.146 13.225 1.00 96.12 88 GLY A CA 1
ATOM 673 C C . GLY A 1 88 ? -3.847 -9.441 11.733 1.00 96.12 88 GLY A C 1
ATOM 674 O O . GLY A 1 88 ? -4.922 -9.912 11.363 1.00 96.12 88 GLY A O 1
ATOM 675 N N . TYR A 1 89 ? -2.862 -9.178 10.861 1.00 97.44 89 TYR A N 1
ATOM 676 C CA . TYR A 1 89 ? -2.975 -9.453 9.419 1.00 97.44 89 TYR A CA 1
ATOM 677 C C . TYR A 1 89 ? -3.226 -10.926 9.080 1.00 97.44 89 TYR A C 1
ATOM 679 O O . TYR A 1 89 ? -3.840 -11.214 8.055 1.00 97.44 89 TYR A O 1
ATOM 687 N N . GLU A 1 90 ? -2.837 -11.840 9.964 1.00 96.31 90 GLU A N 1
ATOM 688 C CA . GLU A 1 90 ? -3.146 -13.266 9.897 1.00 96.31 90 GLU A CA 1
ATOM 689 C C . GLU A 1 90 ? -4.652 -13.576 9.939 1.00 96.31 90 GLU A C 1
ATOM 691 O O . GLU A 1 90 ? -5.061 -14.659 9.531 1.00 96.31 90 GLU A O 1
ATOM 696 N N . THR A 1 91 ? -5.482 -12.634 10.404 1.00 97.62 91 THR A N 1
ATOM 697 C CA . THR A 1 91 ? -6.943 -12.796 10.503 1.00 97.62 91 THR A CA 1
ATOM 698 C C . THR A 1 91 ? -7.713 -12.222 9.311 1.00 97.62 91 THR A C 1
ATOM 700 O O . THR A 1 91 ? -8.928 -12.408 9.225 1.00 97.62 91 THR A O 1
ATOM 703 N N . TYR A 1 92 ? -7.038 -11.534 8.384 1.00 96.19 92 TYR A N 1
ATOM 704 C CA . TYR A 1 92 ? -7.680 -10.906 7.229 1.00 96.19 92 TYR A CA 1
ATOM 705 C C . TYR A 1 92 ? -7.493 -11.718 5.950 1.00 96.19 92 TYR A C 1
ATOM 707 O O . TYR A 1 92 ? -6.387 -12.143 5.601 1.00 96.19 92 TYR A O 1
ATOM 715 N N . ASP A 1 93 ? -8.579 -11.832 5.190 1.00 97.06 93 ASP A N 1
ATOM 716 C CA . ASP A 1 93 ? -8.552 -12.396 3.849 1.00 97.06 93 ASP A CA 1
ATOM 717 C C . ASP A 1 93 ? -8.362 -11.295 2.795 1.00 97.06 93 ASP A C 1
ATOM 719 O O . ASP A 1 93 ? -9.075 -10.289 2.792 1.00 97.06 93 ASP A O 1
ATOM 723 N N . PHE A 1 94 ? -7.344 -11.461 1.950 1.00 96.75 94 PHE A N 1
ATOM 724 C CA . PHE A 1 94 ? -6.982 -10.526 0.881 1.00 96.75 94 PHE A CA 1
ATOM 725 C C . PHE A 1 94 ? -5.926 -11.128 -0.050 1.00 96.75 94 PHE A C 1
ATOM 727 O O . PHE A 1 94 ? -5.112 -11.951 0.378 1.00 96.75 94 PHE A O 1
ATOM 734 N N . ASP A 1 95 ? -5.873 -10.623 -1.280 1.00 96.25 95 ASP A N 1
ATOM 735 C CA . ASP A 1 95 ? -4.896 -11.030 -2.287 1.00 96.25 95 ASP A CA 1
ATOM 736 C C . ASP A 1 95 ? -3.722 -10.053 -2.404 1.00 96.25 95 ASP A C 1
ATOM 738 O O . ASP A 1 95 ? -3.834 -8.851 -2.135 1.00 96.25 95 ASP A O 1
ATOM 742 N N . VAL A 1 96 ? -2.576 -10.576 -2.841 1.00 96.56 96 VAL A N 1
ATOM 743 C CA . VAL A 1 96 ? -1.371 -9.789 -3.122 1.00 96.56 96 VAL A CA 1
ATOM 744 C C . VAL A 1 96 ? -1.251 -9.602 -4.639 1.00 96.56 96 VAL A C 1
ATOM 746 O O . VAL A 1 96 ? -0.943 -10.570 -5.334 1.00 96.56 96 VAL A O 1
ATOM 749 N N . PRO A 1 97 ? -1.461 -8.384 -5.177 1.00 96.38 97 PRO A N 1
ATOM 750 C CA . PRO A 1 97 ? -1.337 -8.147 -6.609 1.00 96.38 97 PRO A CA 1
ATOM 751 C C . PRO A 1 97 ? 0.131 -8.229 -7.043 1.00 96.38 97 PRO A C 1
ATOM 753 O O . PRO A 1 97 ? 1.009 -7.599 -6.442 1.00 96.38 97 PRO A O 1
ATOM 756 N N . THR A 1 98 ? 0.363 -9.002 -8.097 1.00 96.44 98 THR A N 1
ATOM 757 C CA . THR A 1 98 ? 1.639 -9.173 -8.805 1.00 96.44 98 THR A CA 1
ATOM 758 C C . THR A 1 98 ? 1.413 -8.948 -10.307 1.00 96.44 98 THR A C 1
ATOM 760 O O . THR A 1 98 ? 0.267 -8.736 -10.711 1.00 96.44 98 THR A O 1
ATOM 763 N N . ALA A 1 99 ? 2.497 -8.870 -11.087 1.00 86.12 99 ALA A N 1
ATOM 764 C CA . ALA A 1 99 ? 2.444 -8.635 -12.536 1.00 86.12 99 ALA A CA 1
ATOM 765 C C . ALA A 1 99 ? 1.800 -9.782 -13.326 1.00 86.12 99 ALA A C 1
ATOM 767 O O . ALA A 1 99 ? 1.925 -10.945 -12.882 1.00 86.12 99 ALA A O 1
#

Secondary structure (DSSP, 8-state):
----EETTEESSPPPTTHHHHHHHHHHHHHHHHHHHHHHHTT-HHHHHHHTTSS---HHHHHHTT--THHHHTTT----HHHHS--TTGGG--------

Foldseek 3Di:
DPCQADVVGGPDDDDPCPVVVVVVVVVVCVVCVVVVCVVAVPDPVNCVVPPPPPDDELVRCVVVVHDDPNNQQNVDQDDCCPVPNDPCSVVDDDDRDHD

Sequence (99 aa):
NHAFVRPGGLAQDLPPGAVDQMRELVKKMKKNLPEYDKLFTGNPIFKARLQDVGYLDLAGCMALGATGPILRSTGLPHDLRKTQPYCGYETYDFDVPTA